Protein AF-B0ST10-F1 (afdb_monomer_lite)

Secondary structure (DSSP, 8-state):
--------SS----HHHHHHHHHHHHHTT-HHHHHHHHHHHHHH-GGG--TTT---HHHHHHHHHHHHH-S-HHHHHHHHHHHHHHTTTT--SSPPPHHHHHHHHHHHHHHHHHHHHH---HHHHHHHHHHHHHHHHH--TTTTHHHHHHHHTT-

Organism: Leptospira biflexa serovar Patoc (strain Patoc 1 / ATCC 23582 / Paris) (NCBI:txid456481)

Sequence (155 aa):
MAIEVLLYGGNKQSPVLLYYLAESQVMTGNERDGIENYRTAFLNDPQLFPHTLVRWPPMVDLILKAKRLSEKEEETKELVPVLAWREGLFRSGQKKDEATIQIWYGELKRLTDSKERSGGSFRLEARIEQFALAIVSSADEIRSRDAFLFAKNLV

Foldseek 3Di:
DDPPDPDDDDPDDALLVLLVVLQVCCVVVVNQVSLVSPLSSVLVPLQSHPLVPHDNVVLVVLLVVLCVVDVDPSLSSLRSLLCCLVVPVNQDPAADDLVVLVVLLVVL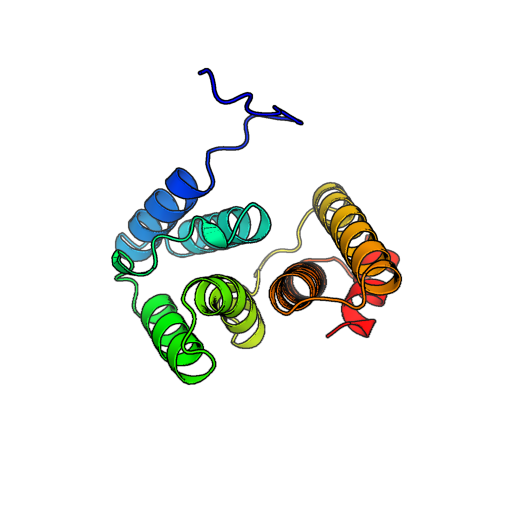VVLVVVCVVPVDDSNSLSSNSNSLSVNCRHHDCPSNVVSVVVSVVSD

pLDDT: mean 90.18, std 15.54, range [31.08, 98.25]

Structure (mmCIF, N/CA/C/O backbone):
data_AF-B0ST10-F1
#
_entry.id   AF-B0ST10-F1
#
loop_
_atom_site.group_PDB
_atom_site.id
_atom_site.type_symbol
_atom_site.label_atom_id
_atom_site.label_alt_id
_atom_site.label_comp_id
_atom_site.label_asym_id
_atom_site.label_entity_id
_atom_site.label_seq_id
_atom_site.pdbx_PDB_ins_code
_atom_site.Cartn_x
_atom_site.Cartn_y
_atom_site.Cartn_z
_atom_site.occupancy
_atom_site.B_iso_or_equiv
_atom_site.auth_seq_id
_atom_site.auth_comp_id
_atom_site.auth_asym_id
_atom_site.auth_atom_id
_atom_site.pdbx_PDB_model_num
ATOM 1 N N . MET A 1 1 ? 28.371 -12.513 8.050 1.00 31.08 1 MET A N 1
ATOM 2 C CA . MET A 1 1 ? 27.883 -11.432 7.170 1.00 31.08 1 MET A CA 1
ATOM 3 C C . MET A 1 1 ? 26.679 -10.827 7.873 1.00 31.08 1 MET A C 1
ATOM 5 O O . MET A 1 1 ? 25.644 -11.476 7.931 1.00 31.08 1 MET A O 1
ATOM 9 N N . ALA A 1 2 ? 26.867 -9.709 8.572 1.00 31.50 2 ALA A N 1
ATOM 10 C CA . ALA A 1 2 ? 25.795 -9.057 9.320 1.00 31.50 2 ALA A CA 1
ATOM 11 C C . ALA A 1 2 ? 25.014 -8.154 8.358 1.00 31.50 2 ALA A C 1
ATOM 13 O O . ALA A 1 2 ? 25.623 -7.401 7.604 1.00 31.50 2 ALA A O 1
ATOM 14 N N . ILE A 1 3 ? 23.688 -8.276 8.349 1.00 38.38 3 ILE A N 1
ATOM 15 C CA . ILE A 1 3 ? 22.805 -7.377 7.604 1.00 38.38 3 ILE A CA 1
ATOM 16 C C . ILE A 1 3 ? 22.819 -6.043 8.353 1.00 38.38 3 ILE A C 1
ATOM 18 O O . ILE A 1 3 ? 22.295 -5.954 9.463 1.00 38.38 3 ILE A O 1
ATOM 22 N N . GLU A 1 4 ? 23.446 -5.021 7.772 1.00 31.11 4 GLU A N 1
ATOM 23 C CA . GLU A 1 4 ? 23.312 -3.644 8.244 1.00 31.11 4 GLU A CA 1
ATOM 24 C C . GLU A 1 4 ? 21.884 -3.171 7.965 1.00 31.11 4 GLU A C 1
ATOM 26 O O . GLU A 1 4 ? 21.518 -2.793 6.853 1.00 31.11 4 GLU A O 1
ATOM 31 N N . VAL A 1 5 ? 21.048 -3.233 8.997 1.00 40.88 5 VAL A N 1
ATOM 32 C CA . VAL A 1 5 ? 19.739 -2.589 9.006 1.00 40.88 5 VAL A CA 1
ATOM 33 C C . VAL A 1 5 ? 19.984 -1.107 9.271 1.00 40.88 5 VAL A C 1
ATOM 35 O O . VAL A 1 5 ? 20.273 -0.711 10.399 1.00 40.88 5 VAL A O 1
ATOM 38 N N . LEU A 1 6 ? 19.894 -0.285 8.224 1.00 36.47 6 LEU A N 1
ATOM 39 C CA . LEU A 1 6 ? 19.875 1.172 8.343 1.00 36.47 6 LEU A CA 1
ATOM 40 C C . LEU A 1 6 ? 18.626 1.595 9.129 1.00 36.47 6 LEU A C 1
ATOM 42 O O . LEU A 1 6 ? 17.526 1.729 8.594 1.00 36.47 6 LEU A O 1
ATOM 46 N N . LEU A 1 7 ? 18.814 1.772 10.434 1.00 38.59 7 LEU A N 1
ATOM 47 C CA . LEU A 1 7 ? 17.836 2.302 11.373 1.00 38.59 7 LEU A CA 1
ATOM 48 C C . LEU A 1 7 ? 17.698 3.816 11.161 1.00 38.59 7 LEU A C 1
ATOM 50 O O . LEU A 1 7 ? 18.435 4.601 11.751 1.00 38.59 7 LEU A O 1
ATOM 54 N N . TYR A 1 8 ? 16.720 4.234 10.357 1.00 40.28 8 TYR A N 1
ATOM 55 C CA . TYR A 1 8 ? 16.239 5.617 10.347 1.00 40.28 8 TYR A CA 1
ATOM 56 C C . TYR A 1 8 ? 14.893 5.718 11.082 1.00 40.28 8 TYR A C 1
ATOM 58 O O . TYR A 1 8 ? 13.845 5.383 10.537 1.00 40.28 8 TYR A O 1
ATOM 66 N N . GLY A 1 9 ? 14.944 6.216 12.324 1.00 32.59 9 GLY A N 1
ATOM 67 C CA . GLY A 1 9 ? 13.851 6.939 12.991 1.00 32.59 9 GLY A CA 1
ATOM 68 C C . GLY A 1 9 ? 12.674 6.128 13.559 1.00 32.59 9 GLY A C 1
ATOM 69 O O . GLY A 1 9 ? 11.727 5.816 12.846 1.00 32.59 9 GLY A O 1
ATOM 70 N N . GLY A 1 10 ? 12.698 5.924 14.885 1.00 36.88 10 GLY A N 1
ATOM 71 C CA . GLY A 1 10 ? 11.528 5.738 15.760 1.00 36.88 10 GLY A CA 1
ATOM 72 C C . GLY A 1 10 ? 10.786 4.404 15.655 1.00 36.88 10 GLY A C 1
ATOM 73 O O . GLY A 1 10 ? 9.841 4.320 14.891 1.00 36.88 10 GLY A O 1
ATOM 74 N N . ASN A 1 11 ? 11.176 3.399 16.456 1.00 44.81 11 ASN A N 1
ATOM 75 C CA . ASN A 1 11 ? 10.411 2.175 16.789 1.00 44.81 11 ASN A CA 1
ATOM 76 C C . ASN A 1 11 ? 9.425 1.665 15.711 1.00 44.81 11 ASN A C 1
ATOM 78 O O . ASN A 1 11 ? 8.278 1.325 16.002 1.00 44.81 11 ASN A O 1
ATOM 82 N N . LYS A 1 12 ? 9.854 1.599 14.445 1.00 61.88 12 LYS A N 1
ATOM 83 C CA . LYS A 1 12 ? 9.013 1.061 13.379 1.00 61.88 12 LYS A CA 1
ATOM 84 C C . LYS A 1 12 ? 9.030 -0.454 13.501 1.00 61.88 12 LYS A C 1
ATOM 86 O O . LYS A 1 12 ? 10.044 -1.095 13.230 1.00 61.88 12 LYS A O 1
ATOM 91 N N . GLN A 1 13 ? 7.914 -1.018 13.957 1.00 74.81 13 GLN A N 1
ATOM 92 C CA . GLN A 1 13 ? 7.684 -2.456 13.889 1.00 74.81 13 GLN A CA 1
ATOM 93 C C . GLN A 1 13 ? 7.932 -2.938 12.454 1.00 74.81 13 GLN A C 1
ATOM 95 O O . GLN A 1 13 ? 7.559 -2.268 11.490 1.00 74.81 13 GLN A O 1
ATOM 100 N N . SER A 1 14 ? 8.589 -4.092 12.323 1.00 89.31 14 SER A N 1
ATOM 101 C CA . SER A 1 14 ? 8.872 -4.704 11.022 1.00 89.31 14 SER A CA 1
ATOM 102 C C . SER A 1 14 ? 7.586 -4.814 10.185 1.00 89.31 14 SER A C 1
ATOM 104 O O . SER A 1 14 ? 6.584 -5.299 10.720 1.00 89.31 14 SER A O 1
ATOM 106 N N . PRO A 1 15 ? 7.586 -4.437 8.888 1.00 91.44 15 PRO A N 1
ATOM 107 C CA . PRO A 1 15 ? 6.406 -4.561 8.029 1.00 91.44 15 PRO A CA 1
ATOM 108 C C . PRO A 1 15 ? 5.832 -5.980 8.011 1.00 91.44 15 PRO A C 1
ATOM 110 O O . PRO A 1 15 ? 4.620 -6.154 8.031 1.00 91.44 15 PRO A O 1
ATOM 113 N N . VAL A 1 16 ? 6.697 -6.998 8.077 1.00 93.44 16 VAL A N 1
ATOM 114 C CA . VAL A 1 16 ? 6.289 -8.407 8.177 1.00 93.44 16 VAL A CA 1
ATOM 115 C C . VAL A 1 16 ? 5.435 -8.652 9.424 1.00 93.44 16 VAL A C 1
ATOM 117 O O . VAL A 1 16 ? 4.382 -9.278 9.337 1.00 93.44 16 VAL A O 1
ATOM 120 N N . LEU A 1 17 ? 5.859 -8.133 10.582 1.00 94.69 17 LEU A N 1
ATOM 121 C CA . LEU A 1 17 ? 5.096 -8.260 11.827 1.00 94.69 17 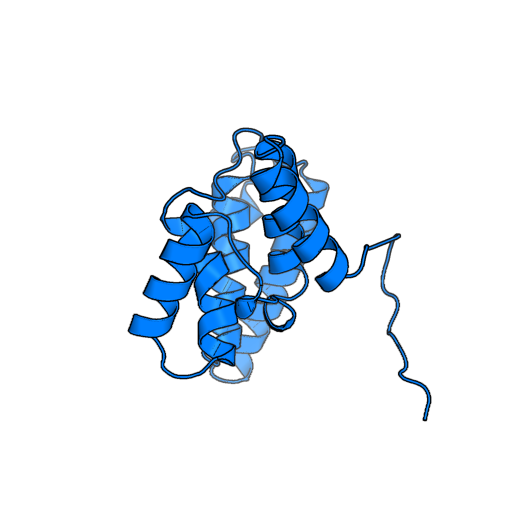LEU A CA 1
ATOM 122 C C . LEU A 1 17 ? 3.770 -7.503 11.745 1.00 94.69 17 LEU A C 1
ATOM 124 O O . LEU A 1 17 ? 2.755 -8.016 12.208 1.00 94.69 17 LEU A O 1
ATOM 128 N N . LEU A 1 18 ? 3.766 -6.323 11.119 1.00 95.75 18 LEU A N 1
ATOM 129 C CA . LEU A 1 18 ? 2.546 -5.549 10.905 1.00 95.75 18 LEU A CA 1
ATOM 130 C C . LEU A 1 18 ? 1.551 -6.283 10.002 1.00 95.75 18 LEU A C 1
ATOM 132 O O . LEU A 1 18 ? 0.368 -6.271 10.315 1.00 95.75 18 LEU A O 1
ATOM 136 N N . TYR A 1 19 ? 1.995 -6.976 8.947 1.00 97.62 19 TYR A N 1
ATOM 137 C CA . TYR A 1 19 ? 1.099 -7.792 8.119 1.00 97.62 19 TYR A CA 1
ATOM 138 C C . TYR A 1 19 ? 0.458 -8.939 8.905 1.00 97.62 19 TYR A C 1
ATOM 140 O O . TYR A 1 19 ? -0.740 -9.174 8.769 1.00 97.62 19 TYR A O 1
ATOM 148 N N . TYR A 1 20 ? 1.226 -9.636 9.747 1.00 96.62 20 TYR A N 1
ATOM 149 C CA . TYR A 1 20 ? 0.676 -10.706 10.585 1.00 96.62 20 TYR A CA 1
ATOM 150 C C . TYR A 1 20 ? -0.291 -10.181 11.643 1.00 96.62 20 TYR A C 1
ATOM 152 O O . TYR A 1 20 ? -1.342 -10.778 11.876 1.00 96.62 20 TYR A O 1
ATOM 160 N N . LEU A 1 21 ? 0.052 -9.057 12.273 1.00 96.62 21 LEU A N 1
ATOM 161 C CA . LEU A 1 21 ? -0.823 -8.402 13.234 1.00 96.62 21 LEU A CA 1
ATOM 162 C C . LEU A 1 21 ? -2.115 -7.933 12.560 1.00 96.62 21 LEU A C 1
ATOM 164 O O . LEU A 1 21 ? -3.193 -8.176 13.095 1.00 96.62 21 LEU A O 1
ATOM 168 N N . ALA A 1 22 ? -2.002 -7.331 11.376 1.00 97.25 22 ALA A N 1
ATOM 169 C CA . ALA A 1 22 ? -3.130 -6.880 10.581 1.00 97.25 22 ALA A CA 1
ATOM 170 C C . ALA A 1 22 ? -4.086 -8.031 10.256 1.00 97.25 22 ALA A C 1
ATOM 172 O O . ALA A 1 22 ? -5.267 -7.932 10.579 1.00 97.25 22 ALA A O 1
ATOM 173 N N . GLU A 1 23 ? -3.568 -9.138 9.709 1.00 97.69 23 GLU A N 1
ATOM 174 C CA . GLU A 1 23 ? -4.349 -10.341 9.388 1.00 97.69 23 GLU A CA 1
ATOM 175 C C . GLU A 1 23 ? -5.055 -10.897 10.634 1.00 97.69 23 GLU A C 1
ATOM 177 O O . GLU A 1 23 ? -6.253 -11.162 10.615 1.00 97.69 23 GLU A O 1
ATOM 182 N N . SER A 1 24 ? -4.334 -11.024 11.750 1.00 97.44 24 SER A N 1
ATOM 183 C CA . SER A 1 24 ? -4.911 -11.502 13.009 1.00 97.44 24 SER A CA 1
ATOM 184 C C . SER A 1 24 ? -6.054 -10.602 13.492 1.00 97.44 24 SER A C 1
ATOM 186 O O . SER A 1 24 ? -7.113 -11.087 13.889 1.00 97.44 24 SER A O 1
ATOM 188 N N . GLN A 1 25 ? -5.880 -9.282 13.419 1.00 97.69 25 GLN A N 1
ATOM 189 C CA . GLN A 1 25 ? -6.873 -8.312 13.876 1.00 97.69 25 GLN A CA 1
ATOM 190 C C . GLN A 1 25 ? -8.133 -8.305 13.010 1.00 97.69 25 GLN A C 1
ATOM 192 O O . GLN A 1 25 ? -9.235 -8.377 13.555 1.00 97.69 25 GLN A O 1
ATOM 197 N N . VAL A 1 26 ? -7.996 -8.281 11.679 1.00 97.19 26 VAL A N 1
ATOM 198 C CA . VAL A 1 26 ? -9.166 -8.332 10.785 1.00 97.19 26 VAL A CA 1
ATOM 199 C C . VAL A 1 26 ? -9.929 -9.651 10.929 1.00 97.19 26 VAL A C 1
ATOM 201 O O . VAL A 1 26 ? -11.156 -9.654 10.895 1.00 97.19 26 VAL A O 1
ATOM 204 N N . MET A 1 27 ? -9.230 -10.760 11.191 1.00 96.81 27 MET A N 1
ATOM 205 C CA . MET A 1 27 ? -9.848 -12.076 11.380 1.00 96.81 27 MET A CA 1
ATOM 206 C C . MET A 1 27 ? -10.481 -12.277 12.765 1.00 96.81 27 MET A C 1
ATOM 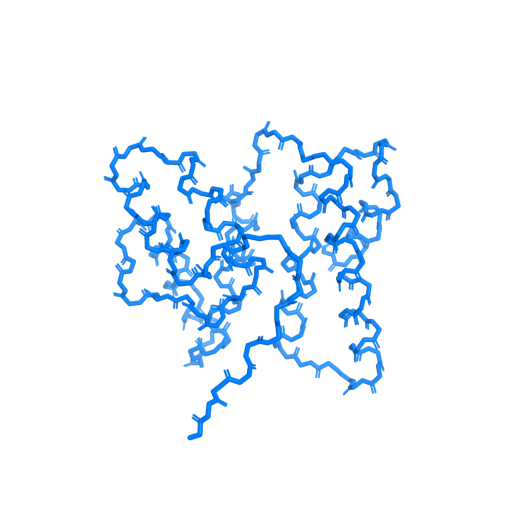208 O O . MET A 1 27 ? -11.299 -13.179 12.936 1.00 96.81 27 MET A O 1
ATOM 212 N N . THR A 1 28 ? -10.138 -11.447 13.752 1.00 95.88 28 THR A N 1
ATOM 213 C CA . THR A 1 28 ? -10.678 -11.509 15.126 1.00 95.88 28 THR A CA 1
ATOM 214 C C . THR A 1 28 ? -11.702 -10.410 15.422 1.00 95.88 28 THR A C 1
ATOM 216 O O . THR A 1 28 ? -12.133 -10.255 16.563 1.00 95.88 28 THR A O 1
ATOM 219 N N . GLY A 1 29 ? -12.129 -9.663 14.398 1.00 92.88 29 GLY A N 1
ATOM 220 C CA . GLY A 1 29 ? -13.153 -8.623 14.513 1.00 92.88 29 GLY A CA 1
ATOM 221 C C . GLY A 1 29 ? -12.626 -7.239 14.901 1.00 92.88 29 GLY A C 1
ATOM 222 O O . GLY A 1 29 ? -13.415 -6.299 14.971 1.00 92.88 29 GLY A O 1
ATOM 223 N N . ASN A 1 30 ? -11.311 -7.063 15.090 1.00 95.50 30 ASN A N 1
ATOM 224 C CA . ASN A 1 30 ? -10.697 -5.738 15.222 1.00 95.50 30 ASN A CA 1
ATOM 225 C C . ASN A 1 30 ? -10.273 -5.185 13.850 1.00 95.50 30 ASN A C 1
ATOM 227 O O . ASN A 1 30 ? -9.107 -4.891 13.579 1.00 95.50 30 ASN A O 1
ATOM 231 N N . GLU A 1 31 ? -11.249 -5.072 12.954 1.00 94.88 31 GLU A N 1
ATOM 232 C CA . GLU A 1 31 ? -11.008 -4.772 11.545 1.00 94.88 31 GLU A CA 1
ATOM 233 C C . GLU A 1 31 ? -10.381 -3.390 11.331 1.00 94.88 31 GLU A C 1
ATOM 235 O O . GLU A 1 31 ? -9.471 -3.235 10.518 1.00 94.88 31 GLU A O 1
ATOM 240 N N . ARG A 1 32 ? -10.797 -2.385 12.111 1.00 93.81 32 ARG A N 1
ATOM 241 C CA . ARG A 1 32 ? -10.295 -1.011 11.979 1.00 93.81 32 ARG A CA 1
ATOM 242 C C . ARG A 1 32 ? -8.786 -0.924 12.205 1.00 93.81 32 ARG A C 1
ATOM 244 O O . ARG A 1 32 ? -8.084 -0.317 11.393 1.00 93.81 32 ARG A O 1
ATOM 251 N N . ASP A 1 33 ? -8.306 -1.517 13.295 1.00 94.12 33 ASP A N 1
ATOM 252 C CA . ASP A 1 33 ? -6.884 -1.501 13.640 1.00 94.12 33 ASP A CA 1
ATOM 253 C C . ASP A 1 33 ? -6.090 -2.404 12.689 1.00 94.12 33 ASP A C 1
ATOM 255 O O . ASP A 1 33 ? -4.992 -2.039 12.267 1.00 94.12 33 ASP A O 1
ATOM 259 N N . GLY A 1 34 ? -6.680 -3.525 12.261 1.00 96.19 34 GLY A N 1
ATOM 260 C CA . GLY A 1 34 ? -6.080 -4.402 11.260 1.00 96.19 34 GLY A CA 1
ATOM 261 C C . GLY A 1 34 ? -5.853 -3.702 9.917 1.00 96.19 34 GLY A C 1
ATOM 262 O O . GLY A 1 34 ? -4.753 -3.745 9.366 1.00 96.19 34 GLY A O 1
ATOM 263 N N . ILE A 1 35 ? -6.846 -2.962 9.419 1.00 96.31 35 ILE A N 1
ATOM 264 C CA . ILE A 1 35 ? -6.728 -2.162 8.191 1.00 96.31 35 ILE A CA 1
ATOM 265 C C . ILE A 1 35 ? -5.670 -1.059 8.338 1.00 96.31 35 ILE A C 1
ATOM 267 O O . ILE A 1 35 ? -4.958 -0.744 7.383 1.00 96.31 35 ILE A O 1
ATOM 271 N N . GLU A 1 36 ? -5.558 -0.436 9.510 1.00 94.62 36 GLU A N 1
ATOM 272 C CA . GLU A 1 36 ? -4.517 0.564 9.771 1.00 94.62 36 GLU A CA 1
ATOM 273 C C . GLU A 1 36 ? -3.109 -0.052 9.765 1.00 94.62 36 GLU A C 1
ATOM 275 O O . GLU A 1 36 ? -2.182 0.519 9.180 1.00 94.62 36 GLU A O 1
ATOM 280 N N . ASN A 1 37 ? -2.956 -1.248 10.335 1.00 95.81 37 ASN A N 1
ATOM 281 C CA . ASN A 1 37 ? -1.696 -1.983 10.298 1.00 95.81 37 ASN A CA 1
ATOM 282 C C . ASN A 1 37 ? -1.332 -2.426 8.878 1.00 95.81 37 ASN A C 1
ATOM 284 O O . ASN A 1 37 ? -0.173 -2.272 8.492 1.00 95.81 37 ASN A O 1
ATOM 288 N N . TYR A 1 38 ? -2.299 -2.862 8.061 1.00 97.50 38 TYR A N 1
ATOM 289 C CA . TYR A 1 38 ? -2.059 -3.098 6.634 1.00 97.50 38 TYR A CA 1
ATOM 290 C C . TYR A 1 38 ? -1.575 -1.838 5.922 1.00 97.50 38 TYR A C 1
ATOM 292 O O . TYR A 1 38 ? -0.542 -1.880 5.259 1.00 97.50 38 TYR A O 1
ATOM 300 N N . ARG A 1 39 ? -2.284 -0.711 6.072 1.00 95.81 39 ARG A N 1
ATOM 301 C CA . ARG A 1 39 ? -1.894 0.569 5.457 1.00 95.81 39 ARG A CA 1
ATOM 302 C C . ARG A 1 39 ? -0.462 0.945 5.817 1.00 95.81 39 ARG A C 1
ATOM 304 O O . ARG A 1 39 ? 0.332 1.266 4.937 1.00 95.81 39 ARG A O 1
ATOM 311 N N . THR A 1 40 ? -0.125 0.854 7.100 1.00 94.38 40 THR A N 1
ATOM 312 C CA . THR A 1 40 ? 1.218 1.167 7.597 1.00 94.38 40 THR A CA 1
ATOM 313 C C . THR A 1 40 ? 2.266 0.208 7.030 1.00 94.38 40 THR A C 1
ATOM 315 O O . THR A 1 40 ? 3.315 0.652 6.566 1.00 94.38 40 THR A O 1
ATOM 318 N N . ALA A 1 41 ? 1.986 -1.098 7.013 1.00 95.94 41 ALA A N 1
ATOM 319 C CA . ALA A 1 41 ? 2.890 -2.106 6.465 1.00 95.94 41 ALA A CA 1
ATOM 320 C C . ALA A 1 41 ? 3.154 -1.883 4.969 1.00 95.94 41 ALA A C 1
ATOM 322 O O . ALA A 1 41 ? 4.314 -1.863 4.556 1.00 95.94 41 ALA A O 1
ATOM 323 N N . PHE A 1 42 ? 2.103 -1.626 4.186 1.00 96.94 42 PHE A N 1
ATOM 324 C CA . PHE A 1 42 ? 2.215 -1.348 2.756 1.00 96.94 42 PHE A CA 1
ATOM 325 C C . PHE A 1 42 ? 2.952 -0.039 2.478 1.00 96.94 42 PHE A C 1
ATOM 327 O O . PHE A 1 42 ? 3.837 -0.016 1.631 1.00 96.94 42 PHE A O 1
ATOM 334 N N . LEU A 1 43 ? 2.686 1.049 3.206 1.00 94.88 43 LEU A N 1
ATOM 335 C CA . LEU A 1 43 ? 3.453 2.289 3.030 1.00 94.88 43 LEU A CA 1
ATOM 336 C C . LEU A 1 43 ? 4.926 2.142 3.426 1.00 94.88 43 LEU A C 1
ATOM 338 O O . LEU A 1 43 ? 5.757 2.872 2.891 1.00 94.88 43 LEU A O 1
ATOM 342 N N . ASN A 1 44 ? 5.276 1.190 4.291 1.00 93.75 44 ASN A N 1
ATOM 343 C CA . ASN A 1 44 ? 6.670 0.894 4.609 1.00 93.75 44 ASN A CA 1
ATOM 344 C C . ASN A 1 44 ? 7.334 0.018 3.534 1.00 93.75 44 ASN A C 1
ATOM 346 O O . ASN A 1 44 ? 8.312 0.454 2.931 1.00 93.75 44 ASN A O 1
ATOM 350 N N . ASP A 1 45 ? 6.818 -1.190 3.282 1.00 94.88 45 ASP A N 1
ATOM 351 C CA . ASP A 1 45 ? 7.352 -2.087 2.248 1.00 94.88 45 ASP A CA 1
ATOM 352 C C . ASP A 1 45 ? 6.306 -3.117 1.755 1.00 94.88 45 ASP A C 1
ATOM 354 O O . ASP A 1 45 ? 6.013 -4.104 2.448 1.00 94.88 45 ASP A O 1
ATOM 358 N N . PRO A 1 46 ? 5.757 -2.941 0.540 1.00 95.75 46 PRO A N 1
ATOM 359 C CA . PRO A 1 46 ? 4.844 -3.900 -0.081 1.00 95.75 46 PRO A CA 1
ATOM 360 C C . PRO A 1 46 ? 5.493 -5.242 -0.423 1.00 95.75 46 PRO A C 1
ATOM 362 O O . PRO A 1 46 ? 4.814 -6.267 -0.424 1.00 95.75 46 PRO A O 1
ATOM 365 N N . GLN A 1 47 ? 6.805 -5.289 -0.675 1.00 95.62 47 GLN A N 1
ATOM 366 C CA . GLN A 1 47 ? 7.471 -6.526 -1.109 1.00 95.62 47 GLN A CA 1
ATOM 367 C C . GLN A 1 47 ? 7.513 -7.596 -0.017 1.00 95.62 47 GLN A C 1
ATOM 369 O O . GLN A 1 47 ? 7.597 -8.795 -0.303 1.00 95.62 47 GLN A O 1
ATOM 374 N N . LEU A 1 48 ? 7.388 -7.168 1.237 1.00 95.75 48 LEU A N 1
ATOM 375 C CA . LEU A 1 48 ? 7.333 -8.039 2.404 1.00 95.75 48 LEU A CA 1
ATOM 376 C C . LEU A 1 48 ? 5.933 -8.610 2.671 1.00 95.75 48 LEU A C 1
ATOM 378 O O . LEU A 1 48 ? 5.756 -9.325 3.656 1.00 95.75 48 LEU A O 1
ATOM 382 N N . PHE A 1 49 ? 4.944 -8.320 1.819 1.00 97.06 49 PHE A N 1
ATOM 383 C CA . PHE A 1 49 ? 3.568 -8.775 1.991 1.00 97.06 49 PHE A CA 1
ATOM 384 C C . PHE A 1 49 ? 3.435 -10.306 1.841 1.00 97.06 49 PHE A C 1
ATOM 386 O O . PHE A 1 49 ? 3.644 -10.839 0.740 1.00 97.06 49 PHE A O 1
ATOM 393 N N . PRO A 1 50 ? 3.044 -11.041 2.907 1.00 95.50 50 PRO A N 1
ATOM 394 C CA . PRO A 1 50 ? 2.915 -12.497 2.882 1.00 95.50 50 PRO A CA 1
ATOM 395 C C . PRO A 1 50 ? 1.570 -12.929 2.271 1.00 95.50 50 PRO A C 1
ATOM 397 O O . PRO A 1 50 ? 0.755 -13.590 2.911 1.00 95.50 50 PRO A O 1
ATOM 400 N N . HIS A 1 51 ? 1.329 -12.555 1.013 1.00 94.06 51 HIS A N 1
ATOM 401 C CA . HIS A 1 51 ? 0.035 -12.698 0.334 1.00 94.06 51 HIS A CA 1
ATOM 402 C C . HIS A 1 51 ? -0.527 -14.138 0.301 1.00 94.06 51 HIS A C 1
ATOM 404 O O . HIS A 1 51 ? -1.732 -14.328 0.181 1.00 94.06 51 HIS A O 1
ATOM 410 N N . THR A 1 52 ? 0.316 -15.169 0.418 1.00 92.62 52 THR A N 1
ATOM 411 C CA . THR A 1 52 ? -0.106 -16.583 0.459 1.00 92.62 52 THR A CA 1
ATOM 412 C C . THR A 1 52 ? -0.744 -16.994 1.791 1.00 92.62 52 THR A C 1
ATOM 414 O O . THR A 1 52 ? -1.487 -17.981 1.851 1.00 92.62 52 THR A O 1
ATOM 417 N N . LEU A 1 53 ? -0.477 -16.241 2.861 1.00 94.00 53 LEU A N 1
ATOM 418 C CA . LEU A 1 53 ? -0.974 -16.496 4.214 1.00 94.00 53 LEU A CA 1
ATOM 419 C C . LEU A 1 53 ? -2.243 -15.704 4.541 1.00 94.00 53 LEU A C 1
ATOM 421 O O . LEU A 1 53 ? -2.877 -15.980 5.554 1.00 94.00 53 LEU A O 1
ATOM 425 N N . VAL A 1 54 ? -2.638 -14.778 3.666 1.00 96.94 54 VAL A N 1
ATOM 426 C CA . VAL A 1 54 ? -3.844 -13.962 3.824 1.00 96.94 54 VAL A CA 1
ATOM 427 C C . VAL A 1 54 ? -5.098 -14.820 3.704 1.00 96.94 54 VAL A C 1
ATOM 429 O O . VAL A 1 54 ? -5.203 -15.681 2.821 1.00 96.94 54 VAL A O 1
ATOM 432 N N . ARG A 1 55 ? -6.047 -14.602 4.611 1.00 96.69 55 ARG A N 1
ATOM 433 C CA . ARG A 1 55 ? -7.340 -15.294 4.676 1.00 96.69 55 ARG A CA 1
ATOM 434 C C . ARG A 1 55 ? -8.510 -14.325 4.765 1.00 96.69 55 ARG A C 1
ATOM 436 O O . ARG A 1 55 ? -9.623 -14.726 4.433 1.00 96.69 55 ARG A O 1
ATOM 443 N N . TRP A 1 56 ? -8.271 -13.074 5.149 1.00 97.56 56 TRP A N 1
ATOM 444 C CA . TRP A 1 56 ? -9.302 -12.047 5.184 1.00 97.56 56 TRP A CA 1
ATOM 445 C C . TRP A 1 56 ? -9.911 -11.806 3.789 1.00 97.56 56 TRP A C 1
ATOM 447 O O . TRP A 1 56 ? -9.195 -11.345 2.891 1.00 97.56 56 TRP A O 1
ATOM 457 N N . PRO A 1 57 ? -11.213 -12.103 3.576 1.00 97.19 57 PRO A N 1
ATOM 458 C CA . PRO A 1 57 ? -11.795 -12.169 2.234 1.00 97.19 57 PRO A CA 1
ATOM 459 C C . PRO A 1 57 ? -11.601 -10.911 1.372 1.00 97.19 57 PRO A C 1
ATOM 461 O O . PRO A 1 57 ? -11.161 -11.066 0.234 1.00 97.19 57 PRO A O 1
ATOM 464 N N . PRO A 1 58 ? -11.790 -9.676 1.889 1.00 97.19 58 PRO A N 1
ATOM 465 C CA . PRO A 1 58 ? -11.558 -8.466 1.099 1.00 97.19 58 PRO A CA 1
ATOM 466 C C . PRO A 1 58 ? -10.134 -8.374 0.542 1.00 97.19 58 PRO A C 1
ATOM 468 O O . PRO A 1 58 ? -9.937 -7.977 -0.601 1.00 97.19 58 PRO A O 1
ATOM 471 N N . MET A 1 59 ? -9.123 -8.778 1.316 1.00 97.88 59 MET A N 1
ATOM 472 C CA . MET A 1 59 ? -7.735 -8.762 0.855 1.00 97.88 59 MET A CA 1
ATOM 473 C C . MET A 1 59 ? -7.443 -9.908 -0.123 1.00 97.88 59 MET A C 1
ATOM 475 O O . MET A 1 59 ? -6.696 -9.718 -1.082 1.00 97.88 59 MET A O 1
ATOM 479 N N . VAL A 1 60 ? -8.052 -11.084 0.076 1.00 98.00 60 VAL A N 1
ATOM 480 C CA . VAL A 1 60 ? -7.959 -12.208 -0.873 1.00 98.00 60 VAL A CA 1
ATOM 481 C C . VAL A 1 60 ? -8.487 -11.801 -2.249 1.00 98.00 60 VAL A C 1
ATOM 483 O O . VAL A 1 60 ? -7.821 -12.058 -3.254 1.00 98.00 60 VAL A O 1
ATOM 486 N N . ASP A 1 61 ? -9.627 -11.115 -2.304 1.00 98.25 61 ASP A N 1
ATOM 487 C CA . ASP A 1 61 ? -10.220 -10.647 -3.559 1.00 98.25 61 ASP A CA 1
ATOM 488 C C . ASP A 1 61 ? -9.289 -9.675 -4.300 1.00 98.25 61 ASP A C 1
ATOM 490 O O . ASP A 1 61 ? -9.071 -9.813 -5.510 1.00 98.25 61 ASP A O 1
ATOM 494 N N . LEU A 1 62 ? -8.651 -8.753 -3.572 1.00 98.12 62 LEU A N 1
ATOM 495 C CA . LEU A 1 62 ? -7.659 -7.832 -4.133 1.00 98.12 62 LEU A CA 1
ATOM 496 C C . LEU A 1 62 ? -6.407 -8.558 -4.642 1.00 98.12 62 LEU A C 1
ATOM 498 O O . LEU A 1 62 ? -5.897 -8.213 -5.708 1.00 98.12 62 LEU A O 1
ATOM 502 N N . ILE A 1 63 ? -5.930 -9.590 -3.937 1.00 97.69 63 ILE A N 1
ATOM 503 C CA . ILE A 1 63 ? -4.802 -10.424 -4.387 1.00 97.69 63 ILE A CA 1
ATOM 504 C C . ILE A 1 63 ? -5.158 -11.145 -5.688 1.00 97.69 63 ILE A C 1
ATOM 506 O O . ILE A 1 63 ? -4.364 -11.150 -6.630 1.00 97.69 63 ILE A O 1
ATOM 510 N N . LEU A 1 64 ? -6.348 -11.746 -5.767 1.00 97.06 64 LEU A N 1
ATOM 511 C CA . LEU A 1 64 ? -6.809 -12.426 -6.978 1.00 97.06 64 LEU A CA 1
ATOM 512 C C . LEU A 1 64 ? -6.945 -11.448 -8.145 1.00 97.06 64 LEU A C 1
ATOM 514 O O . LEU A 1 64 ? -6.568 -11.779 -9.268 1.00 97.06 64 LEU A O 1
ATOM 518 N N . LYS A 1 65 ? -7.439 -10.235 -7.887 1.00 97.38 65 LYS A N 1
ATOM 519 C CA . LYS A 1 65 ? -7.522 -9.179 -8.895 1.00 97.38 65 LYS A CA 1
ATOM 520 C C . LYS A 1 65 ? -6.138 -8.731 -9.366 1.00 97.38 65 LYS A C 1
ATOM 522 O O . LYS A 1 65 ? -5.922 -8.658 -10.570 1.00 97.38 65 LYS A O 1
ATOM 527 N N . ALA A 1 66 ? -5.193 -8.504 -8.455 1.00 96.69 66 ALA A N 1
ATOM 528 C CA . ALA A 1 66 ? -3.819 -8.139 -8.798 1.00 96.69 66 ALA A CA 1
ATOM 529 C C . ALA A 1 66 ? -3.130 -9.222 -9.650 1.00 96.69 66 ALA A C 1
ATOM 531 O O . ALA A 1 66 ? -2.530 -8.895 -10.671 1.00 96.69 66 ALA A O 1
ATOM 532 N N . LYS A 1 67 ? -3.317 -10.508 -9.318 1.00 95.94 67 LYS A N 1
ATOM 533 C CA . LYS A 1 67 ? -2.794 -11.646 -10.102 1.00 95.94 67 LYS A CA 1
ATOM 534 C C . LYS A 1 67 ? -3.385 -11.767 -11.510 1.00 95.94 67 LYS A C 1
ATOM 536 O O . LYS A 1 67 ? -2.776 -12.378 -12.377 1.00 95.94 67 LYS A O 1
ATOM 541 N N . ARG A 1 68 ? -4.578 -11.210 -11.755 1.00 96.12 68 ARG A N 1
ATOM 542 C CA . ARG A 1 68 ? -5.155 -11.123 -13.111 1.00 96.12 68 ARG A CA 1
ATOM 543 C C . ARG A 1 68 ? -4.549 -9.986 -13.934 1.00 96.12 68 ARG A C 1
ATOM 545 O O . ARG A 1 68 ? -4.680 -10.002 -15.151 1.00 96.12 68 ARG A O 1
ATOM 552 N N . LEU A 1 69 ? -3.948 -8.992 -13.277 1.00 94.56 69 LEU A N 1
ATOM 553 C CA . LEU A 1 69 ? -3.348 -7.819 -13.917 1.00 94.56 69 LEU A CA 1
ATOM 554 C C . LEU A 1 69 ? -1.843 -7.983 -14.149 1.00 94.56 69 LEU A C 1
ATOM 556 O O . LEU A 1 69 ? -1.313 -7.382 -15.078 1.00 94.56 69 LEU A O 1
ATOM 560 N N . SER A 1 70 ? -1.161 -8.781 -13.327 1.00 92.19 70 SER A N 1
ATOM 561 C CA . SER A 1 70 ? 0.248 -9.123 -13.513 1.00 92.19 70 SER A CA 1
ATOM 562 C C . SER A 1 70 ? 0.526 -10.572 -13.124 1.00 92.19 70 SER A C 1
ATOM 564 O O . SER A 1 70 ? 0.066 -11.057 -12.092 1.00 92.19 70 SER A O 1
ATOM 566 N N . GLU A 1 71 ? 1.335 -11.245 -13.941 1.00 87.38 71 GLU A N 1
ATOM 567 C CA . GLU A 1 71 ? 1.837 -12.596 -13.675 1.00 87.38 71 GLU A CA 1
ATOM 568 C C . GLU A 1 71 ? 3.047 -12.598 -12.724 1.00 87.38 71 GLU A C 1
ATOM 570 O O . GLU A 1 71 ? 3.413 -13.643 -12.185 1.00 87.38 71 GLU A O 1
ATOM 575 N N . LYS A 1 72 ? 3.679 -11.437 -12.489 1.00 93.31 72 LYS A N 1
ATOM 576 C CA . LYS A 1 72 ? 4.847 -11.325 -11.608 1.00 93.31 72 LYS A CA 1
ATOM 577 C C . LYS A 1 72 ? 4.417 -11.075 -10.168 1.00 93.31 72 LYS A C 1
ATOM 579 O O . LYS A 1 72 ? 3.663 -10.148 -9.868 1.00 93.31 72 LYS A O 1
ATOM 584 N N . GLU A 1 73 ? 4.971 -11.862 -9.250 1.00 91.00 73 GLU A N 1
ATOM 585 C CA . GLU A 1 73 ? 4.668 -11.740 -7.821 1.00 91.00 73 GLU A CA 1
ATOM 586 C C . GLU A 1 73 ? 5.058 -10.364 -7.256 1.00 91.00 73 GLU A C 1
ATOM 588 O O . GLU A 1 73 ? 4.290 -9.767 -6.504 1.00 91.00 73 GLU A O 1
ATOM 593 N N . GLU A 1 74 ? 6.223 -9.837 -7.638 1.00 92.31 74 GLU A N 1
ATOM 594 C CA . GLU A 1 74 ? 6.708 -8.534 -7.162 1.00 92.31 74 GLU A CA 1
ATOM 595 C C . GLU A 1 74 ? 5.770 -7.388 -7.560 1.00 92.31 74 GLU A C 1
ATOM 597 O O . GLU A 1 74 ? 5.478 -6.510 -6.751 1.00 92.31 74 GLU A O 1
ATOM 602 N N . GLU A 1 75 ? 5.254 -7.421 -8.790 1.00 94.62 75 GLU A N 1
ATOM 603 C CA . GLU A 1 75 ? 4.289 -6.443 -9.297 1.00 94.62 75 GLU A CA 1
ATOM 604 C C . GLU A 1 75 ? 2.925 -6.616 -8.616 1.00 94.62 75 GLU A C 1
ATOM 606 O O . GLU A 1 75 ? 2.300 -5.634 -8.218 1.00 94.62 75 GLU A O 1
ATOM 611 N N . THR A 1 76 ? 2.493 -7.863 -8.393 1.00 94.81 76 THR A N 1
ATOM 612 C CA . THR A 1 76 ? 1.266 -8.179 -7.643 1.00 94.81 76 THR A CA 1
ATOM 613 C C . THR A 1 76 ? 1.298 -7.545 -6.252 1.00 94.81 76 THR A C 1
ATOM 615 O O . THR A 1 76 ? 0.319 -6.926 -5.833 1.00 94.81 76 THR A O 1
ATOM 618 N N . LYS A 1 77 ? 2.425 -7.656 -5.540 1.00 96.38 77 LYS A N 1
ATOM 619 C CA . LYS A 1 77 ? 2.590 -7.081 -4.198 1.00 96.38 77 LYS A CA 1
ATOM 620 C C . LYS A 1 77 ? 2.501 -5.557 -4.183 1.00 96.38 77 LYS A C 1
ATOM 622 O O . LYS A 1 77 ? 1.984 -5.005 -3.218 1.00 96.38 77 LYS A O 1
ATOM 627 N N . GLU A 1 78 ? 2.945 -4.885 -5.243 1.00 96.06 78 GLU A N 1
ATOM 628 C CA . GLU A 1 78 ? 2.797 -3.430 -5.385 1.00 96.06 78 GLU A CA 1
ATOM 629 C C . GLU A 1 78 ? 1.375 -3.015 -5.794 1.00 96.06 78 GLU A C 1
ATOM 631 O O . GLU A 1 78 ? 0.910 -1.940 -5.415 1.00 96.06 78 GLU A O 1
ATOM 636 N N . LEU A 1 79 ? 0.662 -3.860 -6.545 1.00 97.06 79 LEU A N 1
ATOM 637 C CA . LEU A 1 79 ? -0.704 -3.587 -7.002 1.00 97.06 79 LEU A CA 1
ATOM 638 C C . LEU A 1 79 ? -1.753 -3.725 -5.904 1.00 97.06 79 LEU A C 1
ATOM 640 O O . LEU A 1 79 ? -2.697 -2.939 -5.866 1.00 97.06 79 LEU A O 1
ATOM 644 N N . VAL A 1 80 ? -1.614 -4.721 -5.026 1.00 98.00 80 VAL A N 1
ATOM 645 C CA . VAL A 1 80 ? -2.576 -4.973 -3.940 1.00 98.00 80 VAL A CA 1
ATOM 646 C C . VAL A 1 80 ? -2.899 -3.707 -3.132 1.00 98.00 80 VAL A C 1
ATOM 648 O O . VAL A 1 80 ? -4.082 -3.374 -3.033 1.00 98.00 80 VAL A O 1
ATOM 651 N N . PRO A 1 81 ? -1.921 -2.951 -2.596 1.00 97.62 81 PRO A N 1
ATOM 652 C CA . PRO A 1 81 ? -2.228 -1.732 -1.855 1.00 97.62 81 PRO A CA 1
ATOM 653 C C . PRO A 1 81 ? -2.857 -0.632 -2.721 1.00 97.62 81 PRO A C 1
ATOM 655 O O . PRO A 1 81 ? -3.754 0.062 -2.247 1.00 97.62 81 PRO A O 1
ATOM 658 N N . VAL A 1 82 ? -2.466 -0.494 -3.995 1.00 97.75 82 VAL A N 1
ATOM 659 C CA . VAL A 1 82 ? -3.105 0.460 -4.924 1.00 97.75 82 VAL A CA 1
ATOM 660 C C . VAL A 1 82 ? -4.595 0.148 -5.073 1.00 97.75 82 VAL A C 1
ATOM 662 O O . VAL A 1 82 ? -5.442 1.030 -4.913 1.00 97.75 82 VAL A O 1
ATOM 665 N N . LEU A 1 83 ? -4.928 -1.121 -5.326 1.00 98.06 83 LEU A N 1
ATOM 666 C CA . LEU A 1 83 ? -6.313 -1.573 -5.435 1.00 98.06 83 LEU A CA 1
ATOM 667 C C . LEU A 1 83 ? -7.070 -1.369 -4.116 1.00 98.06 83 LEU A C 1
ATOM 669 O O . LEU A 1 83 ? -8.198 -0.882 -4.138 1.00 98.06 83 LEU A O 1
ATOM 673 N N . ALA A 1 84 ? -6.435 -1.645 -2.974 1.00 97.75 84 ALA A N 1
ATOM 674 C CA . ALA A 1 84 ? -7.039 -1.452 -1.657 1.00 97.75 84 ALA A CA 1
ATOM 675 C C . ALA A 1 84 ? -7.463 0.007 -1.402 1.00 97.75 84 ALA A C 1
ATOM 677 O O . ALA A 1 84 ? -8.532 0.249 -0.838 1.00 97.75 84 ALA A O 1
ATOM 678 N N . TRP A 1 85 ? -6.681 0.998 -1.841 1.00 96.69 85 TRP A N 1
ATOM 679 C CA . TRP A 1 85 ? -7.105 2.401 -1.767 1.00 96.69 85 TRP A CA 1
ATOM 680 C C . TRP A 1 85 ? -8.185 2.752 -2.790 1.00 96.69 85 TRP A C 1
ATOM 682 O O . TRP A 1 85 ? -9.186 3.372 -2.419 1.00 96.69 85 TRP A O 1
ATOM 692 N N . ARG A 1 86 ? -8.009 2.356 -4.058 1.00 95.69 86 ARG A N 1
ATOM 693 C CA . ARG A 1 86 ? -8.959 2.672 -5.140 1.00 95.69 86 ARG A CA 1
ATOM 694 C C . ARG A 1 86 ? -10.358 2.120 -4.860 1.00 95.69 86 ARG A C 1
ATOM 696 O O . ARG A 1 86 ? -11.346 2.816 -5.079 1.00 95.69 86 ARG A O 1
ATOM 703 N N . GLU A 1 87 ? -10.438 0.904 -4.331 1.00 96.00 87 GLU A N 1
ATOM 704 C CA . GLU A 1 87 ? -11.699 0.217 -4.015 1.00 96.00 87 GLU A CA 1
ATOM 705 C C . GLU A 1 87 ? -12.269 0.599 -2.647 1.00 96.00 87 GLU A C 1
ATOM 707 O O . GLU A 1 87 ? -13.368 0.193 -2.282 1.00 96.00 87 GLU A O 1
ATOM 712 N N . GLY A 1 88 ? -11.555 1.438 -1.898 1.00 94.12 88 GLY A N 1
ATOM 713 C CA . GLY A 1 88 ? -12.045 2.005 -0.653 1.00 94.12 88 GLY A CA 1
ATOM 714 C C . GLY A 1 88 ? -11.781 1.167 0.594 1.00 94.12 88 GLY A C 1
ATOM 715 O O . GLY A 1 88 ? -12.094 1.649 1.679 1.00 94.12 88 GLY A O 1
ATOM 716 N N . LEU A 1 89 ? -11.141 -0.003 0.481 1.00 95.88 89 LEU A N 1
ATOM 717 C CA . LEU A 1 89 ? -10.747 -0.825 1.632 1.00 95.88 89 LEU A CA 1
ATOM 718 C C . LEU A 1 89 ? -9.836 -0.053 2.599 1.00 95.88 89 LEU A C 1
ATOM 720 O O . LEU A 1 89 ? -9.941 -0.188 3.813 1.00 95.88 89 LEU A O 1
ATOM 724 N N . PHE A 1 90 ? -8.954 0.792 2.059 1.00 95.75 90 PHE A N 1
ATOM 725 C CA . PHE A 1 90 ? -8.029 1.626 2.834 1.00 95.75 90 PHE A CA 1
ATOM 726 C C . PHE A 1 90 ? -8.504 3.072 3.035 1.00 95.75 90 PHE A C 1
ATOM 728 O O . PHE A 1 90 ? -7.722 3.916 3.484 1.00 95.75 90 PHE A O 1
ATOM 735 N N . ARG A 1 91 ? -9.771 3.399 2.739 1.00 87.62 91 ARG A N 1
ATOM 736 C CA . ARG A 1 91 ? -10.301 4.733 3.062 1.00 87.62 91 ARG A CA 1
ATOM 737 C C . ARG A 1 91 ? -10.320 4.920 4.573 1.00 87.62 91 ARG A C 1
ATOM 739 O O . ARG A 1 91 ? -10.989 4.197 5.304 1.00 87.62 91 ARG A O 1
ATOM 746 N N . SER A 1 92 ? -9.591 5.925 5.043 1.00 76.19 92 SER A N 1
ATOM 747 C CA . SER A 1 92 ? -9.610 6.287 6.452 1.00 76.19 92 SER A CA 1
ATOM 748 C C . SER A 1 92 ? -10.879 7.069 6.777 1.00 76.19 92 SER A C 1
ATOM 750 O O . SER A 1 92 ? -11.139 8.103 6.168 1.00 76.19 92 SER A O 1
ATOM 752 N N . GLY A 1 93 ? -11.636 6.630 7.785 1.00 75.62 93 GLY A N 1
ATOM 753 C CA . GLY A 1 93 ? -12.713 7.443 8.366 1.00 75.62 93 GLY A CA 1
ATOM 754 C C . GLY A 1 93 ? -12.199 8.647 9.169 1.00 75.62 93 GLY A C 1
ATOM 755 O O . GLY A 1 93 ? -12.973 9.529 9.524 1.00 75.62 93 GLY A O 1
ATOM 756 N N . GLN A 1 94 ? -10.894 8.691 9.462 1.00 85.00 94 GLN A N 1
ATOM 757 C CA . GLN A 1 94 ? -10.243 9.766 10.210 1.00 85.00 94 GLN A CA 1
ATOM 758 C C . GLN A 1 94 ? -9.077 10.350 9.417 1.00 85.00 94 GLN A C 1
ATOM 760 O O . GLN A 1 94 ? -8.284 9.614 8.824 1.00 85.00 94 GLN A O 1
ATOM 765 N N . LYS A 1 95 ? -8.957 11.678 9.431 1.00 90.44 95 LYS A N 1
ATOM 766 C CA . LYS A 1 95 ? -7.811 12.372 8.843 1.00 90.44 95 LYS A CA 1
ATOM 767 C C . LYS A 1 95 ? -6.555 12.113 9.675 1.00 90.44 95 LYS A C 1
ATOM 769 O O . LYS A 1 95 ? -6.637 11.993 10.897 1.00 90.44 95 LYS A O 1
ATOM 774 N N . LYS A 1 96 ? -5.408 11.988 9.008 1.00 91.75 96 LYS A N 1
ATOM 775 C CA . LYS A 1 96 ? -4.105 11.886 9.676 1.00 91.75 96 LYS A CA 1
ATOM 776 C C . LYS A 1 96 ? -3.638 13.271 10.099 1.00 91.75 96 LYS A C 1
ATOM 778 O O . LYS A 1 96 ? -4.070 14.277 9.537 1.00 91.75 96 LYS A O 1
ATOM 783 N N . ASP A 1 97 ? -2.770 13.309 11.103 1.00 92.12 97 ASP A N 1
ATOM 784 C CA . ASP A 1 97 ? -2.121 14.555 11.484 1.00 92.12 97 ASP A CA 1
ATOM 785 C C . ASP A 1 97 ? -1.222 15.082 10.358 1.00 92.12 97 ASP A C 1
ATOM 787 O O . ASP A 1 97 ? -0.780 14.355 9.463 1.00 92.12 97 ASP A O 1
ATOM 791 N N . GLU A 1 98 ? -0.968 16.385 10.403 1.00 92.00 98 GLU A N 1
ATOM 792 C CA . GLU A 1 98 ? -0.183 17.064 9.380 1.00 92.00 98 GLU A CA 1
ATOM 793 C C . GLU A 1 98 ? 1.248 16.516 9.307 1.00 92.00 98 GLU A C 1
ATOM 795 O O . GLU A 1 98 ? 1.774 16.342 8.213 1.00 92.00 98 GLU A O 1
ATOM 800 N N . ALA A 1 99 ? 1.856 16.166 10.445 1.00 92.38 99 ALA A N 1
ATOM 801 C CA . ALA A 1 99 ? 3.211 15.621 10.489 1.00 92.38 99 ALA A CA 1
ATOM 802 C C . ALA A 1 99 ? 3.334 14.321 9.676 1.00 92.38 99 ALA A C 1
ATOM 804 O O . ALA A 1 99 ? 4.255 14.172 8.873 1.00 92.38 99 ALA A O 1
ATOM 805 N N . THR A 1 100 ? 2.374 13.409 9.821 1.00 92.56 100 THR A N 1
ATOM 806 C CA . THR A 1 100 ? 2.306 12.159 9.057 1.00 92.56 100 THR A CA 1
ATOM 807 C C . THR A 1 100 ? 2.142 12.436 7.567 1.00 92.56 100 THR A C 1
ATOM 809 O O . THR A 1 100 ? 2.850 11.847 6.749 1.00 92.56 100 THR A O 1
ATOM 812 N N . ILE A 1 101 ? 1.255 13.369 7.203 1.00 95.19 101 ILE A N 1
ATOM 813 C CA . ILE A 1 101 ? 1.051 13.747 5.800 1.00 95.19 101 ILE A CA 1
ATOM 814 C C . ILE A 1 101 ? 2.320 14.361 5.197 1.00 95.19 101 ILE A C 1
ATOM 816 O O . ILE A 1 101 ? 2.659 14.040 4.060 1.00 95.19 101 ILE A O 1
ATOM 820 N N . GLN A 1 102 ? 3.065 15.179 5.944 1.00 94.19 102 GLN A N 1
ATOM 821 C CA . GLN A 1 102 ? 4.326 15.759 5.469 1.00 94.19 102 GLN A CA 1
ATOM 822 C C . GLN A 1 102 ? 5.418 14.700 5.259 1.00 94.19 102 GLN A C 1
ATOM 824 O O . GLN A 1 102 ? 6.168 14.785 4.286 1.00 94.19 102 GLN A O 1
ATOM 829 N N . ILE A 1 103 ? 5.479 13.663 6.104 1.00 94.50 103 ILE A N 1
ATOM 830 C CA . ILE A 1 103 ? 6.383 12.517 5.895 1.00 94.50 103 ILE A CA 1
ATOM 831 C C . ILE A 1 103 ? 6.038 11.805 4.581 1.00 94.50 103 ILE A C 1
ATOM 833 O O . ILE A 1 103 ? 6.923 11.558 3.761 1.00 94.50 103 ILE A O 1
ATOM 837 N N . TRP A 1 104 ? 4.757 11.502 4.356 1.00 95.62 104 TRP A N 1
ATOM 838 C CA . TRP A 1 104 ? 4.303 10.861 3.117 1.00 95.62 104 TRP A CA 1
ATOM 839 C C . TRP A 1 104 ? 4.554 11.737 1.891 1.00 95.62 104 TRP A C 1
ATOM 841 O O . TRP A 1 104 ? 4.953 11.235 0.845 1.00 95.62 104 TRP A O 1
ATOM 851 N N . TYR A 1 105 ? 4.366 13.049 2.023 1.00 96.94 105 TYR A N 1
ATOM 852 C CA . TYR A 1 105 ? 4.611 14.005 0.953 1.00 96.94 105 TYR A CA 1
ATOM 853 C C . TYR A 1 105 ? 6.090 14.090 0.566 1.00 96.94 105 TYR A C 1
ATOM 855 O O . TYR A 1 105 ? 6.414 14.078 -0.623 1.00 96.94 105 TYR A O 1
ATOM 863 N N . GLY A 1 106 ? 6.990 14.139 1.552 1.00 96.12 106 GLY A N 1
ATOM 864 C CA . GLY A 1 106 ? 8.432 14.121 1.306 1.00 96.12 106 GLY A CA 1
ATOM 865 C C . GLY A 1 106 ? 8.869 12.864 0.552 1.00 96.12 106 GLY A C 1
ATOM 866 O O . GLY A 1 106 ? 9.637 12.951 -0.407 1.00 96.12 106 GLY A O 1
ATOM 867 N N . GLU A 1 107 ? 8.320 11.709 0.926 1.00 96.12 107 GLU A N 1
ATOM 868 C CA . GLU A 1 107 ? 8.589 10.446 0.240 1.00 96.12 107 GLU A CA 1
ATOM 869 C C . GLU A 1 107 ? 8.009 10.423 -1.185 1.00 96.12 107 GLU A C 1
ATOM 871 O O . GLU A 1 107 ? 8.709 10.064 -2.131 1.00 96.12 107 GLU A O 1
ATOM 876 N N . LEU A 1 108 ? 6.771 10.888 -1.373 1.00 97.38 108 LEU A N 1
ATOM 877 C CA . LEU A 1 108 ? 6.132 10.991 -2.688 1.00 97.38 108 LEU A CA 1
ATOM 878 C C . LEU A 1 108 ? 6.932 11.878 -3.658 1.00 97.38 108 LEU A C 1
ATOM 880 O O . LEU A 1 108 ? 7.139 11.503 -4.816 1.00 97.38 108 LEU A O 1
ATOM 884 N N . LYS A 1 109 ? 7.430 13.027 -3.185 1.00 97.50 109 LYS A N 1
ATOM 885 C CA . LYS A 1 109 ? 8.335 13.893 -3.957 1.00 97.50 109 LYS A CA 1
ATOM 886 C C . LYS A 1 109 ? 9.608 13.159 -4.356 1.00 97.50 109 LYS A C 1
ATOM 888 O O . LYS A 1 109 ? 9.923 13.086 -5.538 1.00 97.50 109 LYS A O 1
ATOM 893 N N . ARG A 1 110 ? 10.287 12.532 -3.389 1.00 97.38 110 ARG A N 1
ATOM 894 C CA . ARG A 1 110 ? 11.528 11.776 -3.625 1.00 97.38 110 ARG A CA 1
ATOM 895 C C . ARG A 1 110 ? 11.351 10.698 -4.699 1.00 97.38 110 ARG A C 1
ATOM 897 O O . ARG A 1 110 ? 12.235 10.510 -5.537 1.00 97.38 110 ARG A O 1
ATOM 904 N N . LEU A 1 111 ? 10.226 9.982 -4.672 1.00 96.56 111 LEU A N 1
ATOM 905 C CA . LEU A 1 111 ? 9.900 8.954 -5.662 1.00 96.56 111 LEU A CA 1
ATOM 906 C C . LEU A 1 111 ? 9.625 9.560 -7.046 1.00 96.56 111 LEU A C 1
ATOM 908 O O . LEU A 1 111 ? 10.113 9.030 -8.044 1.00 96.56 111 LEU A O 1
ATOM 912 N N . THR A 1 112 ? 8.915 10.687 -7.108 1.00 96.69 112 THR A N 1
ATOM 913 C CA . THR A 1 112 ? 8.630 11.403 -8.364 1.00 96.69 112 THR A CA 1
ATOM 914 C C . THR A 1 112 ? 9.920 11.916 -9.013 1.00 96.69 112 THR A C 1
ATOM 916 O O . THR A 1 112 ? 10.188 11.595 -10.169 1.00 96.69 112 THR A O 1
ATOM 919 N N . ASP A 1 113 ? 10.803 12.560 -8.243 1.00 96.06 113 ASP A N 1
ATOM 920 C CA . ASP A 1 113 ? 12.123 13.013 -8.711 1.00 96.06 113 ASP A CA 1
ATOM 921 C C . ASP A 1 113 ? 13.007 11.837 -9.168 1.00 96.06 113 ASP A C 1
ATOM 923 O O . ASP A 1 113 ? 13.857 11.948 -10.058 1.00 96.06 113 ASP A O 1
ATOM 927 N N . SER A 1 114 ? 12.860 10.670 -8.530 1.00 95.31 114 SER A N 1
ATOM 928 C CA . SER A 1 114 ? 13.530 9.446 -8.974 1.00 95.31 114 SER A CA 1
ATOM 929 C C . SER A 1 114 ? 12.979 8.957 -10.313 1.00 95.31 114 SER A C 1
ATOM 931 O O . SER A 1 114 ? 13.758 8.495 -11.151 1.00 95.31 114 SER A O 1
ATOM 933 N N . LYS A 1 115 ? 11.662 9.044 -10.533 1.00 96.12 115 LYS A N 1
ATOM 934 C CA . LYS A 1 115 ? 11.017 8.631 -11.786 1.00 96.12 115 LYS A CA 1
ATOM 935 C C . LYS A 1 115 ? 11.484 9.505 -12.944 1.00 96.12 115 LYS A C 1
ATOM 937 O O . LYS A 1 115 ? 11.899 8.961 -13.963 1.00 96.12 115 LYS A O 1
ATOM 942 N N . GLU A 1 116 ? 11.509 10.822 -12.760 1.00 95.12 116 GLU A N 1
ATOM 943 C CA . GLU A 1 116 ? 11.965 11.773 -13.784 1.00 95.12 116 GLU A CA 1
ATOM 944 C C . GLU A 1 116 ? 13.415 11.519 -14.223 1.00 95.12 116 GLU A C 1
ATOM 946 O O . GLU A 1 116 ? 13.732 11.622 -15.405 1.00 95.12 116 GLU A O 1
ATOM 951 N N . ARG A 1 117 ? 14.294 11.121 -13.293 1.00 93.62 117 ARG A N 1
ATOM 952 C CA . ARG A 1 117 ? 15.710 10.845 -13.591 1.00 93.62 117 ARG A CA 1
ATOM 953 C C . ARG A 1 117 ? 15.974 9.475 -14.211 1.00 93.62 117 ARG A C 1
ATOM 955 O O . ARG A 1 117 ? 16.920 9.336 -14.978 1.00 93.62 117 ARG A O 1
ATOM 962 N N . SER A 1 118 ? 15.199 8.460 -13.834 1.00 91.88 118 SER A N 1
ATOM 963 C CA . SER A 1 118 ? 15.449 7.060 -14.222 1.00 91.88 118 SER A CA 1
ATOM 964 C C . SER A 1 118 ? 14.565 6.553 -15.362 1.00 91.88 118 SER A C 1
ATOM 966 O O . SER A 1 118 ? 14.802 5.455 -15.857 1.00 91.88 118 SER A O 1
ATOM 968 N N . GLY A 1 119 ? 13.549 7.318 -15.774 1.00 89.19 119 GLY A N 1
ATOM 969 C CA . GLY A 1 119 ? 12.552 6.887 -16.760 1.00 89.19 119 GLY A CA 1
ATOM 970 C C . GLY A 1 119 ? 11.410 6.052 -16.169 1.00 89.19 119 GLY A C 1
ATOM 971 O O . GLY A 1 119 ? 10.470 5.716 -16.883 1.00 89.19 119 GLY A O 1
ATOM 972 N N . GLY A 1 120 ? 11.451 5.770 -14.864 1.00 89.81 120 GLY A N 1
ATOM 973 C CA . GLY A 1 120 ? 10.406 5.038 -14.156 1.00 89.81 120 GLY A CA 1
ATOM 974 C C . GLY A 1 120 ? 10.555 3.518 -14.208 1.00 89.81 120 GLY A C 1
ATOM 975 O O . GLY A 1 120 ? 11.301 2.941 -14.994 1.00 89.81 120 GLY A O 1
ATOM 976 N N . SER A 1 121 ? 9.827 2.855 -13.318 1.00 93.38 121 SER A N 1
ATOM 977 C CA . SER A 1 121 ? 9.616 1.410 -13.333 1.00 93.38 121 SER A CA 1
ATOM 978 C C . SER A 1 121 ? 8.229 1.128 -12.780 1.00 93.38 121 SER A C 1
ATOM 980 O O . SER A 1 121 ? 7.715 1.930 -12.001 1.00 93.38 121 SER A O 1
ATOM 982 N N . PHE A 1 122 ? 7.645 -0.021 -13.119 1.00 93.75 122 PHE A N 1
ATOM 983 C CA . PHE A 1 122 ? 6.329 -0.407 -12.607 1.00 93.75 122 PHE A CA 1
ATOM 984 C C . PHE A 1 122 ? 6.240 -0.266 -11.081 1.00 93.75 122 PHE A C 1
ATOM 986 O O . PHE A 1 122 ? 5.316 0.340 -10.546 1.00 93.75 122 PHE A O 1
ATOM 993 N N . ARG A 1 123 ? 7.259 -0.773 -10.376 1.00 93.38 123 ARG A N 1
ATOM 994 C CA . ARG A 1 123 ? 7.353 -0.677 -8.919 1.00 93.38 123 ARG A CA 1
ATOM 995 C C . ARG A 1 123 ? 7.386 0.773 -8.448 1.00 93.38 123 ARG A C 1
ATOM 997 O O . ARG A 1 123 ? 6.676 1.126 -7.515 1.00 93.38 123 ARG A O 1
ATOM 1004 N N . LEU A 1 124 ? 8.205 1.613 -9.078 1.00 95.00 124 LEU A N 1
ATOM 1005 C CA . LEU A 1 124 ? 8.304 3.021 -8.705 1.00 95.00 124 LEU A CA 1
ATOM 1006 C C . LEU A 1 124 ? 6.977 3.757 -8.931 1.00 95.00 124 LEU A C 1
ATOM 1008 O O . LEU A 1 124 ? 6.553 4.528 -8.077 1.00 95.00 124 LEU A O 1
ATOM 1012 N N . GLU A 1 125 ? 6.303 3.482 -10.043 1.00 96.31 125 GLU A N 1
ATOM 1013 C CA . GLU A 1 125 ? 5.007 4.074 -10.374 1.00 96.31 125 GLU A CA 1
ATOM 1014 C C . GLU A 1 125 ? 3.912 3.642 -9.403 1.00 96.31 125 GLU A C 1
ATOM 1016 O O . GLU A 1 125 ? 3.207 4.494 -8.865 1.00 96.31 125 GLU A O 1
ATOM 1021 N N . ALA A 1 126 ? 3.836 2.349 -9.087 1.00 96.31 126 ALA A N 1
ATOM 1022 C CA . ALA A 1 126 ? 2.902 1.843 -8.092 1.00 96.31 126 ALA A CA 1
ATOM 1023 C C . ALA A 1 126 ? 3.158 2.462 -6.709 1.00 96.31 126 ALA A C 1
ATOM 1025 O O . ALA A 1 126 ? 2.213 2.809 -6.007 1.00 96.31 126 ALA A O 1
ATOM 1026 N N . ARG A 1 127 ? 4.422 2.671 -6.317 1.00 96.75 127 ARG A N 1
ATOM 1027 C CA . ARG A 1 127 ? 4.767 3.334 -5.048 1.00 96.75 127 ARG A CA 1
ATOM 1028 C C . ARG A 1 127 ? 4.365 4.807 -5.018 1.00 96.75 127 ARG A C 1
ATOM 1030 O O . ARG A 1 127 ? 3.828 5.250 -4.005 1.00 96.75 127 ARG A O 1
ATOM 1037 N N . ILE A 1 128 ? 4.588 5.547 -6.107 1.00 97.69 128 ILE A N 1
ATOM 1038 C CA . ILE A 1 128 ? 4.097 6.928 -6.256 1.00 97.69 128 ILE A CA 1
ATOM 1039 C C . IL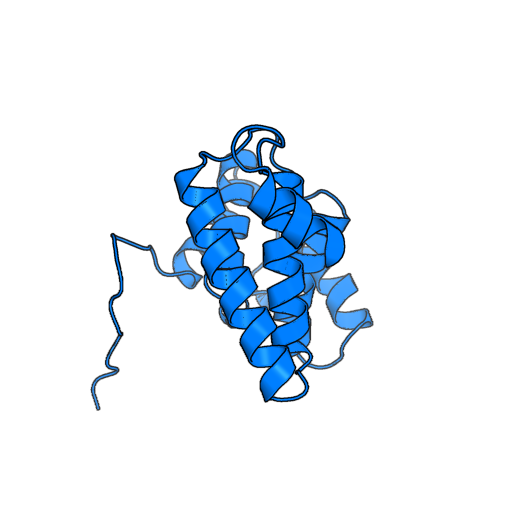E A 1 128 ? 2.579 6.949 -6.067 1.00 97.69 128 ILE A C 1
ATOM 1041 O O . ILE A 1 128 ? 2.061 7.729 -5.269 1.00 97.69 128 ILE A O 1
ATOM 1045 N N . GLU A 1 129 ? 1.878 6.038 -6.735 1.00 97.69 129 GLU A N 1
ATOM 1046 C CA . GLU A 1 129 ? 0.428 5.961 -6.656 1.00 97.69 129 GLU A CA 1
ATOM 1047 C C . GLU A 1 129 ? -0.073 5.617 -5.242 1.00 97.69 129 GLU A C 1
ATOM 1049 O O . GLU A 1 129 ? -0.986 6.270 -4.737 1.00 97.69 129 GLU A O 1
ATOM 1054 N N . GLN A 1 130 ? 0.546 4.647 -4.564 1.00 97.00 130 GLN A N 1
ATOM 1055 C CA . GLN A 1 130 ? 0.206 4.278 -3.184 1.00 97.00 130 GLN A CA 1
ATOM 1056 C C . GLN A 1 130 ? 0.271 5.488 -2.241 1.00 97.00 130 GLN A C 1
ATOM 1058 O O . GLN A 1 130 ? -0.681 5.747 -1.501 1.00 97.00 130 GLN A O 1
ATOM 1063 N N . PHE A 1 131 ? 1.364 6.258 -2.277 1.00 97.62 131 PHE A N 1
ATOM 1064 C CA . PHE A 1 131 ? 1.502 7.447 -1.431 1.00 97.62 131 PHE A CA 1
ATOM 1065 C C . PHE A 1 131 ? 0.524 8.555 -1.819 1.00 97.62 131 PHE A C 1
ATOM 1067 O O . PHE A 1 131 ? -0.051 9.194 -0.935 1.00 97.62 131 PHE A O 1
ATOM 1074 N N . ALA A 1 132 ? 0.298 8.772 -3.114 1.00 97.75 132 ALA A N 1
ATOM 1075 C CA . ALA A 1 132 ? -0.654 9.771 -3.575 1.00 97.75 132 ALA A CA 1
ATOM 1076 C C . ALA A 1 132 ? -2.087 9.442 -3.113 1.00 97.75 132 ALA A C 1
ATOM 1078 O O . ALA A 1 132 ? -2.754 10.286 -2.511 1.00 97.75 132 ALA A O 1
ATOM 1079 N N . LEU A 1 133 ? -2.532 8.193 -3.276 1.00 97.06 133 LEU A N 1
ATOM 1080 C CA . LEU A 1 133 ? -3.834 7.729 -2.790 1.00 97.06 133 LEU A CA 1
ATOM 1081 C C . LEU A 1 133 ? -3.945 7.791 -1.256 1.00 97.06 133 LEU A C 1
ATOM 1083 O O . LEU A 1 133 ? -4.986 8.193 -0.721 1.00 97.06 133 LEU A O 1
ATOM 1087 N N . ALA A 1 134 ? -2.881 7.440 -0.528 1.00 95.88 134 ALA A N 1
ATOM 1088 C CA . ALA A 1 134 ? -2.844 7.546 0.930 1.00 95.88 134 ALA A CA 1
ATOM 1089 C C . ALA A 1 134 ? -3.025 8.998 1.403 1.00 95.88 134 ALA A C 1
ATOM 1091 O O . ALA A 1 134 ? -3.830 9.256 2.303 1.00 95.88 134 ALA A O 1
ATOM 1092 N N . ILE A 1 135 ? -2.343 9.951 0.759 1.00 96.25 135 ILE A N 1
ATOM 1093 C CA . ILE A 1 135 ? -2.480 11.382 1.049 1.00 96.25 135 ILE A CA 1
ATOM 1094 C C . ILE A 1 135 ? -3.886 11.867 0.697 1.00 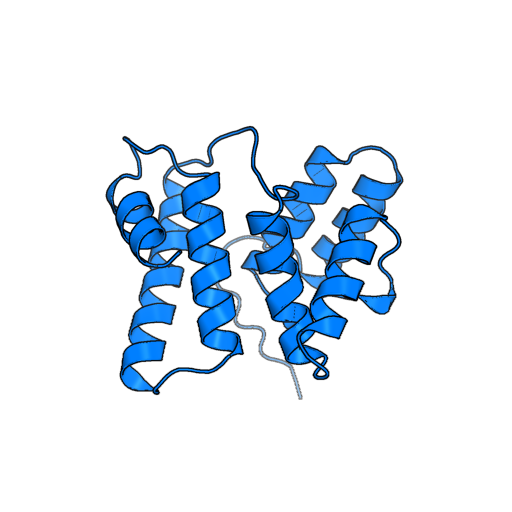96.25 135 ILE A C 1
ATOM 1096 O O . ILE A 1 135 ? -4.552 12.434 1.557 1.00 96.25 135 ILE A O 1
ATOM 1100 N N . VAL A 1 136 ? -4.383 11.611 -0.516 1.00 95.50 136 VAL A N 1
ATOM 1101 C CA . VAL A 1 136 ? -5.717 12.077 -0.944 1.00 95.50 136 VAL A CA 1
ATOM 1102 C C . VAL A 1 136 ? -6.817 11.551 -0.019 1.00 95.50 136 VAL A C 1
ATOM 1104 O O . VAL A 1 136 ? -7.726 12.290 0.359 1.00 95.50 136 VAL A O 1
ATOM 1107 N N . SER A 1 137 ? -6.726 10.289 0.401 1.00 93.88 137 SER A N 1
ATOM 1108 C CA . SER A 1 137 ? -7.720 9.695 1.300 1.00 93.88 137 SER A CA 1
ATOM 1109 C C . SER A 1 137 ? -7.650 10.237 2.732 1.00 93.88 137 SER A C 1
ATOM 1111 O O . SER A 1 137 ? -8.683 10.334 3.401 1.00 93.88 137 SER A O 1
ATOM 1113 N N . SER A 1 138 ? -6.465 10.623 3.210 1.00 93.62 138 SER A N 1
ATOM 1114 C CA . SER A 1 138 ? -6.222 10.844 4.642 1.00 93.62 138 SER A CA 1
ATOM 1115 C C . SER A 1 138 ? -5.856 12.278 5.028 1.00 93.62 138 SER A C 1
ATOM 1117 O O . SER A 1 138 ? -5.903 12.596 6.214 1.00 93.62 138 SER A O 1
ATOM 1119 N N . ALA A 1 139 ? -5.512 13.145 4.076 1.00 92.12 139 ALA A N 1
ATOM 1120 C CA . ALA A 1 139 ? -5.124 14.525 4.345 1.00 92.12 139 ALA A CA 1
ATOM 1121 C C . ALA A 1 139 ? -6.334 15.425 4.621 1.00 92.12 139 ALA A C 1
ATOM 1123 O O . ALA A 1 139 ? -7.421 15.244 4.059 1.00 92.12 139 ALA A O 1
ATOM 1124 N N . ASP A 1 140 ? -6.123 16.414 5.484 1.00 91.31 140 ASP A N 1
ATOM 1125 C CA . ASP A 1 140 ? -6.989 17.580 5.608 1.00 91.31 140 ASP A CA 1
ATOM 1126 C C . ASP A 1 140 ? -6.636 18.575 4.489 1.00 91.31 140 ASP A C 1
ATOM 1128 O O . ASP A 1 140 ? -5.483 18.993 4.364 1.00 91.31 140 ASP A O 1
ATOM 1132 N N . GLU A 1 141 ? -7.617 18.930 3.655 1.00 86.69 141 GLU A N 1
ATOM 1133 C CA . GLU A 1 141 ? -7.405 19.759 2.457 1.00 86.69 141 GLU A CA 1
ATOM 1134 C C . GLU A 1 141 ? -6.929 21.182 2.774 1.00 86.69 141 GLU A C 1
ATOM 1136 O O . GLU A 1 141 ? -6.358 21.847 1.908 1.00 86.69 141 GLU A O 1
ATOM 1141 N N . ILE A 1 142 ? -7.152 21.655 4.003 1.00 85.88 142 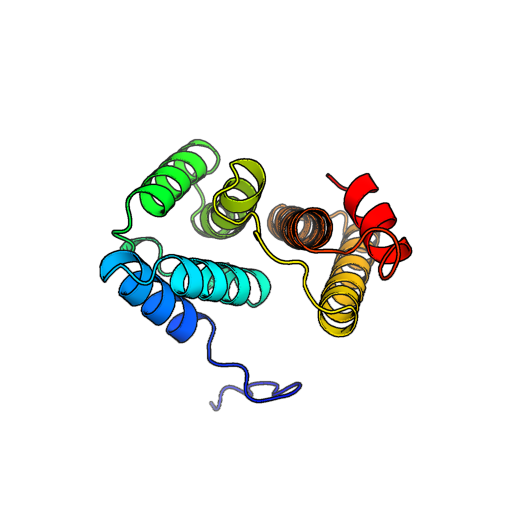ILE A N 1
ATOM 1142 C CA . ILE A 1 142 ? -6.763 22.995 4.436 1.00 85.88 142 ILE A CA 1
ATOM 1143 C C . ILE A 1 142 ? -5.365 22.940 5.044 1.00 85.88 142 ILE A C 1
ATOM 1145 O O . ILE A 1 142 ? -4.476 23.669 4.607 1.00 85.88 142 ILE A O 1
ATOM 1149 N N . ARG A 1 143 ? -5.154 22.066 6.035 1.00 86.56 143 ARG A N 1
ATOM 1150 C CA . ARG A 1 143 ? -3.884 22.009 6.782 1.00 86.56 143 ARG A CA 1
ATOM 1151 C C . ARG A 1 143 ? -2.744 21.404 5.974 1.00 86.56 143 ARG A C 1
ATOM 1153 O O . ARG A 1 143 ? -1.601 21.795 6.141 1.00 86.56 143 ARG A O 1
ATOM 1160 N N . SER A 1 144 ? -3.042 20.474 5.074 1.00 91.75 144 SER A N 1
ATOM 1161 C CA . SER A 1 144 ? -2.036 19.788 4.256 1.00 91.75 144 SER A CA 1
ATOM 1162 C C . SER A 1 144 ? -2.263 20.026 2.764 1.00 91.75 144 SER A C 1
ATOM 1164 O O . SER A 1 144 ? -2.049 19.133 1.941 1.00 91.75 144 SER A O 1
ATOM 1166 N N . ARG A 1 145 ? -2.706 21.241 2.415 1.00 92.81 145 ARG A N 1
ATOM 1167 C CA . ARG A 1 145 ? -3.136 21.620 1.064 1.00 92.81 145 ARG A CA 1
ATOM 1168 C C . ARG A 1 145 ? -2.119 21.272 -0.020 1.00 92.81 145 ARG A C 1
ATOM 1170 O O . ARG A 1 145 ? -2.494 20.679 -1.026 1.00 92.81 145 ARG A O 1
ATOM 1177 N N . ASP A 1 146 ? -0.849 21.609 0.180 1.00 93.44 146 ASP A N 1
ATOM 1178 C CA . ASP A 1 146 ? 0.187 21.397 -0.839 1.00 93.44 146 ASP A CA 1
ATOM 1179 C C . ASP A 1 146 ? 0.421 19.911 -1.113 1.00 93.44 146 ASP A C 1
ATOM 1181 O O . ASP A 1 146 ? 0.497 19.494 -2.270 1.00 93.44 146 ASP A O 1
ATOM 1185 N N . ALA A 1 147 ? 0.468 19.099 -0.053 1.00 94.38 147 ALA A N 1
ATOM 1186 C CA . ALA A 1 147 ? 0.579 17.651 -0.166 1.00 94.38 147 ALA A CA 1
ATOM 1187 C C . ALA A 1 147 ? -0.642 17.063 -0.883 1.00 94.38 147 ALA A C 1
ATOM 1189 O O . ALA A 1 147 ? -0.490 16.251 -1.794 1.00 94.38 147 ALA A O 1
ATOM 1190 N N . PHE A 1 148 ? -1.845 17.510 -0.511 1.00 95.50 148 PHE A N 1
ATOM 1191 C CA . PHE A 1 148 ? -3.089 17.065 -1.131 1.00 95.50 148 PHE A CA 1
ATOM 1192 C C . PHE A 1 148 ? -3.151 17.412 -2.621 1.00 95.50 148 PHE A C 1
ATOM 1194 O O . PHE A 1 148 ? -3.421 16.534 -3.435 1.00 95.50 148 PHE A O 1
ATOM 1201 N N . LEU A 1 149 ? -2.875 18.664 -2.997 1.00 96.31 149 LEU A N 1
ATOM 1202 C CA . LEU A 1 149 ? -2.902 19.101 -4.395 1.00 96.31 149 LEU A CA 1
ATOM 1203 C C . LEU A 1 149 ? -1.839 18.392 -5.233 1.00 96.31 149 LEU A C 1
ATOM 1205 O O . LEU A 1 149 ? -2.126 17.981 -6.354 1.00 96.31 149 LEU A O 1
ATOM 1209 N N . PHE A 1 150 ? -0.635 18.210 -4.686 1.00 96.56 150 PHE A N 1
ATOM 1210 C CA . PHE A 1 150 ? 0.421 17.472 -5.368 1.00 96.56 150 PHE A CA 1
ATOM 1211 C C . PHE A 1 150 ? 0.019 16.016 -5.614 1.00 96.56 150 PHE A C 1
ATOM 1213 O O . PHE A 1 150 ? 0.094 15.543 -6.743 1.00 96.56 150 PHE A O 1
ATOM 1220 N N . ALA A 1 151 ? -0.468 15.328 -4.578 1.00 95.50 151 ALA A N 1
ATOM 1221 C CA . ALA A 1 151 ? -0.929 13.951 -4.685 1.00 95.50 151 ALA A CA 1
ATOM 1222 C C . ALA A 1 151 ? -2.106 13.809 -5.660 1.00 95.50 151 ALA A C 1
ATOM 1224 O O . ALA A 1 151 ? -2.108 12.902 -6.484 1.00 95.50 151 ALA A O 1
ATOM 1225 N N . LYS A 1 152 ? -3.071 14.734 -5.619 1.00 95.25 152 LYS A N 1
ATOM 1226 C CA . LYS A 1 152 ? -4.247 14.737 -6.498 1.00 95.25 152 LYS A CA 1
ATOM 1227 C C . LYS A 1 152 ? -3.896 14.872 -7.982 1.00 95.25 152 LYS A C 1
ATOM 1229 O O . LYS A 1 152 ? -4.645 14.386 -8.813 1.00 95.25 152 LYS A O 1
ATOM 1234 N N . ASN A 1 153 ? -2.778 15.508 -8.326 1.00 96.00 153 ASN A N 1
ATOM 1235 C CA . ASN A 1 153 ? -2.330 15.610 -9.718 1.00 96.00 153 ASN A CA 1
ATOM 1236 C C . ASN A 1 153 ? -1.696 14.312 -10.253 1.00 96.00 153 ASN A C 1
ATOM 1238 O O . ASN A 1 153 ? -1.398 14.236 -11.443 1.00 96.00 153 ASN A O 1
ATOM 1242 N N . LEU A 1 154 ? -1.452 13.322 -9.389 1.00 93.00 154 LEU A N 1
ATOM 1243 C CA . LEU A 1 154 ? -0.786 12.063 -9.730 1.00 93.00 154 LEU A CA 1
ATOM 1244 C C . LEU A 1 154 ? -1.745 10.863 -9.806 1.00 93.00 154 LEU A C 1
ATOM 1246 O O . LEU A 1 154 ? -1.292 9.781 -10.181 1.00 93.00 154 LEU A O 1
ATOM 1250 N N . VAL A 1 155 ? -3.025 11.030 -9.439 1.00 88.62 155 VAL A N 1
ATOM 1251 C CA . VAL A 1 155 ? -4.037 9.954 -9.342 1.00 88.62 155 VAL A CA 1
ATOM 1252 C C . VAL A 1 155 ? -5.340 10.286 -10.050 1.00 88.62 155 VAL A C 1
ATOM 1254 O O . VAL A 1 155 ? -5.715 11.478 -10.085 1.00 88.62 155 VAL A O 1
#

Radius of gyration: 15.46 Å; chains: 1; bounding box: 41×40×34 Å